Protein AF-A0A7J8SST2-F1 (afdb_monomer_lite)

Sequence (78 aa):
MSGVWVFKNGVVRLVENPAAESLDGSRQSSSTRRKVLVHTPSNEVITSYAVLEHKLWSLGWERYYEDPSLLQFHKRST

pLDDT: mean 73.62, std 17.7, range [41.19, 96.38]

Organism: Gossypium davidsonii (NCBI:txid34287)

InterPro domains:
  IPR039274 Flowering-promoting factor 1 [PTHR33433] (1-78)

Foldseek 3Di:
DAADFDDDPNDTDGHHDPVVVDPDDDDDPPCPPDDDDDDDDPPDDDPDPVSVQVVCVVVQKDFDDPDPVDTDIDHDDD

Secondary structure (DSSP, 8-state):
--SEEEEETTEEEEE--GGGS--SS----------------------SHHHHHHHHHHTTEEEE-S-TT--EEEE---

Radius of gyration: 18.8 Å; chains: 1; bounding box: 25×40×49 Å

Structure (mmCIF, N/CA/C/O backbone):
data_AF-A0A7J8SST2-F1
#
_entry.id   AF-A0A7J8SST2-F1
#
loop_
_atom_site.group_PDB
_atom_site.id
_atom_site.type_symbol
_atom_site.label_atom_id
_atom_site.label_alt_id
_atom_site.label_comp_id
_atom_site.label_asym_id
_atom_site.label_entity_id
_atom_site.label_seq_id
_atom_site.pdbx_PDB_ins_code
_atom_site.Cartn_x
_atom_site.Cartn_y
_atom_site.Cartn_z
_atom_site.occupancy
_atom_site.B_iso_or_equiv
_atom_site.auth_seq_id
_atom_site.auth_comp_id
_atom_site.auth_asym_id
_atom_site.auth_atom_id
_atom_site.pdbx_PDB_model_num
ATOM 1 N N . MET A 1 1 ? 6.927 5.382 27.267 1.00 45.56 1 MET A N 1
ATOM 2 C CA . MET A 1 1 ? 6.171 5.551 25.999 1.00 45.56 1 MET A CA 1
ATOM 3 C C . MET A 1 1 ? 6.044 7.043 25.663 1.00 45.56 1 MET A C 1
ATOM 5 O O . MET A 1 1 ? 4.944 7.544 25.465 1.00 45.56 1 MET A O 1
ATOM 9 N N . SER A 1 2 ? 7.160 7.774 25.642 1.00 45.72 2 SER A N 1
ATOM 10 C CA . SER A 1 2 ? 7.230 9.207 25.325 1.00 45.72 2 SER A CA 1
ATOM 11 C C . SER A 1 2 ? 8.008 9.372 24.022 1.00 45.72 2 SER A C 1
ATOM 13 O O . SER A 1 2 ? 9.092 8.827 23.870 1.00 45.72 2 SER A O 1
ATOM 15 N N . GLY A 1 3 ? 7.428 10.071 23.054 1.00 57.97 3 GLY A N 1
ATOM 16 C CA . GLY A 1 3 ? 8.029 10.268 21.738 1.00 57.97 3 GLY A CA 1
ATOM 17 C C . GLY A 1 3 ? 6.961 10.542 20.690 1.00 57.97 3 GLY A C 1
ATOM 18 O O . GLY A 1 3 ? 5.806 10.138 20.842 1.00 57.97 3 GLY A O 1
ATOM 19 N N . VAL A 1 4 ? 7.327 11.272 19.643 1.00 62.47 4 VAL A N 1
ATOM 20 C CA . VAL A 1 4 ? 6.446 11.513 18.499 1.00 62.47 4 VAL A CA 1
ATOM 21 C C . VAL A 1 4 ? 6.800 10.475 17.446 1.00 62.47 4 VAL A C 1
ATOM 23 O O . VAL A 1 4 ? 7.937 10.411 16.982 1.00 62.47 4 VAL A O 1
ATOM 26 N N . TRP A 1 5 ? 5.832 9.646 17.065 1.00 68.50 5 TRP A N 1
ATOM 27 C CA . TRP A 1 5 ? 5.992 8.777 15.906 1.00 68.50 5 TRP A CA 1
ATOM 28 C C . TRP A 1 5 ? 6.014 9.641 14.649 1.00 68.50 5 TRP A C 1
ATOM 30 O O . TRP A 1 5 ? 5.051 10.354 14.359 1.00 68.50 5 TRP A O 1
ATOM 40 N N . VAL A 1 6 ? 7.127 9.598 13.922 1.00 67.19 6 VAL A N 1
ATOM 41 C CA . VAL A 1 6 ? 7.288 10.313 12.659 1.00 67.19 6 VAL A CA 1
ATOM 42 C C . VAL A 1 6 ? 7.161 9.305 11.531 1.00 67.19 6 VAL A C 1
ATOM 44 O O . VAL A 1 6 ? 7.905 8.325 11.468 1.00 67.19 6 VAL A O 1
ATOM 47 N N . PHE A 1 7 ? 6.215 9.568 10.635 1.00 68.56 7 PHE A N 1
ATOM 48 C CA . PHE A 1 7 ? 6.132 8.893 9.351 1.00 68.56 7 PHE A CA 1
ATOM 49 C C . PHE A 1 7 ? 6.803 9.776 8.305 1.00 68.56 7 PHE A C 1
ATOM 51 O O . PHE A 1 7 ? 6.296 10.845 7.968 1.00 68.56 7 PHE A O 1
ATOM 58 N N . LYS A 1 8 ? 7.971 9.353 7.822 1.00 68.56 8 LYS A N 1
ATOM 59 C CA . LYS A 1 8 ? 8.710 10.059 6.774 1.00 68.56 8 LYS A CA 1
ATOM 60 C C . LYS A 1 8 ? 9.216 9.040 5.767 1.00 68.56 8 LYS A C 1
ATOM 62 O O . LYS A 1 8 ? 9.888 8.083 6.141 1.00 68.56 8 LYS A O 1
ATOM 67 N N . ASN A 1 9 ? 8.893 9.258 4.494 1.00 70.81 9 ASN A N 1
ATOM 68 C CA . ASN A 1 9 ? 9.331 8.418 3.376 1.00 70.81 9 ASN A CA 1
ATOM 69 C C . ASN A 1 9 ? 8.980 6.927 3.550 1.00 70.81 9 ASN A C 1
ATOM 71 O O . ASN A 1 9 ? 9.814 6.062 3.310 1.00 70.81 9 ASN A O 1
ATOM 75 N N . GLY A 1 10 ? 7.772 6.612 4.031 1.00 67.12 10 GLY A N 1
ATOM 76 C CA . GLY A 1 10 ? 7.342 5.220 4.219 1.00 67.12 10 GLY A CA 1
ATOM 77 C C . GLY A 1 10 ? 7.898 4.534 5.470 1.00 67.12 10 GLY A C 1
ATOM 78 O O . GLY A 1 10 ? 7.464 3.434 5.799 1.00 67.12 10 GLY A O 1
ATOM 79 N N . VAL A 1 11 ? 8.814 5.176 6.201 1.00 64.19 11 VAL A N 1
ATOM 80 C CA . VAL A 1 11 ? 9.412 4.616 7.415 1.00 64.19 11 VAL A CA 1
ATOM 81 C C . VAL A 1 11 ? 8.763 5.243 8.643 1.00 64.19 11 VAL A C 1
ATOM 83 O O . VAL A 1 11 ? 8.717 6.466 8.793 1.00 64.19 11 VAL A O 1
ATOM 86 N N . VAL A 1 12 ? 8.281 4.384 9.539 1.00 69.88 12 VAL A N 1
ATOM 87 C CA . VAL A 1 12 ? 7.800 4.766 10.868 1.00 69.88 12 VAL A CA 1
ATOM 88 C C . VAL A 1 12 ? 8.984 4.709 11.831 1.00 69.88 12 VAL A C 1
ATOM 90 O O . VAL A 1 12 ? 9.579 3.649 12.017 1.00 69.88 12 VAL A O 1
ATOM 93 N N . ARG A 1 13 ? 9.343 5.841 12.444 1.00 70.06 13 ARG A N 1
ATOM 94 C CA . ARG A 1 13 ? 10.366 5.896 13.501 1.00 70.06 13 ARG A CA 1
ATOM 95 C C . ARG A 1 13 ? 9.791 6.545 14.750 1.00 70.06 13 ARG A C 1
ATOM 97 O O . ARG A 1 13 ? 9.103 7.564 14.662 1.00 70.06 13 ARG A O 1
ATOM 104 N N . LEU A 1 14 ? 10.091 5.965 15.907 1.00 69.44 14 LEU A N 1
ATOM 105 C CA . LEU A 1 14 ? 9.871 6.629 17.183 1.00 69.44 14 LEU A CA 1
ATOM 106 C C . LEU A 1 14 ? 10.978 7.670 17.345 1.00 69.44 14 LEU A C 1
ATOM 108 O O . LEU A 1 14 ? 12.147 7.311 17.452 1.00 69.44 14 LEU A O 1
ATOM 112 N N . VAL A 1 15 ? 10.619 8.951 17.306 1.00 69.75 15 VAL A N 1
ATOM 113 C CA . VAL A 1 15 ? 11.550 10.026 17.649 1.00 69.75 15 VAL A CA 1
ATOM 114 C C . VAL A 1 15 ? 11.352 10.331 19.125 1.00 69.75 15 VAL A C 1
ATOM 116 O O . VAL A 1 15 ? 10.284 10.803 19.534 1.00 69.75 15 VAL A O 1
ATOM 119 N N . GLU A 1 16 ? 12.370 10.023 19.923 1.00 63.06 16 GLU A N 1
ATOM 120 C CA . GLU A 1 16 ? 12.437 10.442 21.320 1.00 63.06 16 GLU A CA 1
ATOM 121 C C . GLU A 1 16 ? 12.393 11.971 21.362 1.00 63.06 16 GLU A C 1
ATOM 123 O O . GLU A 1 16 ? 13.118 12.652 20.638 1.00 63.06 16 GLU A O 1
ATOM 128 N N . ASN A 1 17 ? 11.457 12.525 22.134 1.00 56.06 17 ASN A N 1
ATOM 129 C CA . ASN A 1 17 ? 11.283 13.969 22.207 1.00 56.06 17 ASN A CA 1
ATOM 130 C C . ASN A 1 17 ? 12.296 14.534 23.217 1.00 56.06 17 ASN A C 1
ATOM 132 O O . ASN A 1 17 ? 12.113 14.278 24.407 1.00 56.06 17 ASN A O 1
ATOM 136 N N . PRO A 1 18 ? 13.301 15.331 22.810 1.00 54.91 18 PRO A N 1
ATOM 137 C CA . PRO A 1 18 ? 14.271 15.905 23.746 1.00 54.91 18 PRO A CA 1
ATOM 138 C C . PRO A 1 18 ? 13.628 16.839 24.789 1.00 54.91 18 PRO A C 1
ATOM 140 O O . PRO A 1 18 ? 14.195 17.054 25.853 1.00 54.91 18 PRO A O 1
ATOM 143 N N . ALA A 1 19 ? 12.409 17.342 24.544 1.00 51.25 19 ALA A N 1
ATOM 144 C CA . ALA A 1 19 ? 11.641 18.116 25.525 1.00 51.25 19 ALA A CA 1
ATOM 145 C C . ALA A 1 19 ? 10.957 17.257 26.613 1.00 51.25 19 ALA A C 1
ATOM 147 O O . ALA A 1 19 ? 10.329 17.801 27.515 1.00 51.25 19 ALA A O 1
ATOM 148 N N . ALA A 1 20 ? 11.027 15.923 26.530 1.00 49.59 20 ALA A N 1
ATOM 149 C CA . ALA A 1 20 ? 10.537 15.035 27.587 1.00 49.59 20 ALA A CA 1
ATOM 150 C C . ALA A 1 20 ? 11.538 14.890 28.752 1.00 49.59 20 ALA A C 1
ATOM 152 O O . ALA A 1 20 ? 11.123 14.515 29.843 1.00 49.59 20 ALA A O 1
ATOM 153 N N . GLU A 1 21 ? 12.812 15.239 28.538 1.00 47.03 21 GLU A N 1
ATOM 154 C CA . GLU A 1 21 ? 13.904 15.153 29.527 1.00 47.03 21 GLU A CA 1
ATOM 155 C C . GLU A 1 21 ? 14.014 16.404 30.427 1.00 47.03 21 GLU A C 1
ATOM 157 O O . GLU A 1 21 ? 14.976 16.568 31.169 1.00 47.03 21 GLU A O 1
ATOM 162 N N . SER A 1 22 ? 13.053 17.329 30.366 1.00 44.78 22 SER A N 1
ATOM 163 C CA . SER A 1 22 ? 13.052 18.547 31.191 1.00 44.78 22 SER A CA 1
ATOM 164 C C . SER A 1 22 ? 11.671 18.798 31.781 1.00 44.78 22 SER A C 1
ATOM 166 O O . SER A 1 22 ? 10.947 19.712 31.396 1.00 44.78 22 SER A O 1
ATOM 168 N N . LEU A 1 23 ? 11.284 17.959 32.741 1.00 46.53 23 LEU A N 1
ATOM 169 C CA . LEU A 1 23 ? 10.155 18.258 33.617 1.00 46.53 23 LEU A CA 1
ATOM 170 C C . LEU A 1 23 ? 10.496 18.005 35.089 1.00 46.53 23 LEU A C 1
ATOM 172 O O . LEU A 1 23 ? 9.699 17.435 35.826 1.00 46.53 23 LEU A O 1
ATOM 176 N N . ASP A 1 24 ? 11.665 18.478 35.517 1.00 44.62 24 ASP A N 1
ATOM 177 C CA . ASP A 1 24 ? 11.826 18.948 36.889 1.00 44.62 24 ASP A CA 1
ATOM 178 C C . ASP A 1 24 ? 11.937 20.477 36.834 1.00 44.62 24 ASP A C 1
ATOM 180 O O . ASP A 1 24 ? 12.858 21.026 36.234 1.00 44.62 24 ASP A O 1
ATOM 184 N N . GLY A 1 25 ? 10.938 21.174 37.377 1.00 44.75 25 GLY A N 1
ATOM 185 C CA . GLY A 1 25 ? 10.991 22.628 37.545 1.00 44.75 25 GLY A CA 1
ATOM 186 C C . GLY A 1 25 ? 10.276 23.489 36.494 1.00 44.75 25 GLY A C 1
ATOM 187 O O . GLY A 1 25 ? 10.898 24.187 35.710 1.00 44.75 25 GLY A O 1
ATOM 188 N N . SER A 1 26 ? 8.956 23.611 36.664 1.00 47.50 26 SER A N 1
ATOM 189 C CA . SER A 1 26 ? 8.249 24.905 36.628 1.00 47.50 26 SER A CA 1
ATOM 190 C C . SER A 1 26 ? 8.038 25.638 35.280 1.00 47.50 26 SER A C 1
ATOM 192 O O . SER A 1 26 ? 8.923 26.281 34.731 1.00 47.50 26 SER A O 1
ATOM 194 N N . ARG A 1 27 ? 6.737 25.731 34.949 1.00 47.09 27 ARG A N 1
ATOM 195 C CA . ARG A 1 27 ? 6.011 26.811 34.238 1.00 47.09 27 ARG A CA 1
ATOM 196 C C . ARG A 1 27 ? 5.917 26.748 32.705 1.00 47.09 27 ARG A C 1
ATOM 198 O O . ARG A 1 27 ? 6.892 26.753 31.977 1.00 47.09 27 ARG A O 1
ATOM 205 N N . GLN A 1 28 ? 4.648 26.828 32.277 1.00 41.19 28 GLN A N 1
ATOM 206 C CA . GLN A 1 28 ? 4.121 27.008 30.915 1.00 41.19 28 GLN A CA 1
ATOM 207 C C . GLN A 1 28 ? 4.111 25.760 30.019 1.00 41.19 28 GLN A C 1
ATOM 209 O O . GLN A 1 28 ? 4.682 25.717 28.937 1.00 41.19 28 GLN A O 1
ATOM 214 N N . SER A 1 29 ? 3.339 24.755 30.452 1.00 44.66 29 SER A N 1
ATOM 215 C CA . SER A 1 29 ? 2.899 23.641 29.605 1.00 44.66 29 SER A CA 1
ATOM 216 C C . SER A 1 29 ? 1.884 24.143 28.572 1.00 44.66 29 SER A C 1
ATOM 218 O O . SER A 1 29 ? 0.674 24.172 28.809 1.00 44.66 29 SER A O 1
ATOM 220 N N . SER A 1 30 ? 2.381 24.575 27.416 1.00 46.25 30 SER A N 1
ATOM 221 C CA . SER A 1 30 ? 1.594 24.833 26.212 1.00 46.25 30 SER A CA 1
ATOM 222 C C . SER A 1 30 ? 1.091 23.513 25.628 1.00 46.25 30 SER A C 1
ATOM 224 O O . SER A 1 30 ? 1.537 23.092 24.574 1.00 46.25 30 SER A O 1
ATOM 226 N N . SER A 1 31 ? 0.168 22.848 26.336 1.00 49.78 31 SER A N 1
ATOM 227 C CA . SER A 1 31 ? -0.716 21.774 25.856 1.00 49.78 31 SER A CA 1
ATOM 228 C C . SER A 1 31 ? -0.182 21.019 24.631 1.00 49.78 31 SER A C 1
ATOM 230 O O . SER A 1 31 ? -0.768 21.053 23.544 1.00 49.78 31 SER A O 1
ATOM 232 N N . THR A 1 32 ? 0.964 2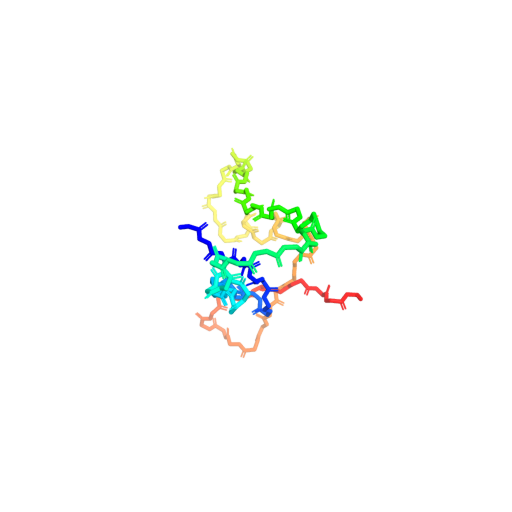0.347 24.782 1.00 57.59 32 THR A N 1
ATOM 233 C CA . THR A 1 32 ? 1.497 19.471 23.741 1.00 57.59 32 THR A CA 1
ATOM 234 C C . THR A 1 32 ? 0.578 18.261 23.710 1.00 57.59 32 THR A C 1
ATOM 236 O O . THR A 1 32 ? 0.798 17.273 24.411 1.00 57.59 32 THR A O 1
ATOM 239 N N . ARG A 1 33 ? -0.538 18.378 22.977 1.00 60.09 33 ARG A N 1
ATOM 240 C CA . ARG A 1 33 ? -1.517 17.308 22.773 1.00 60.09 33 ARG A CA 1
ATOM 241 C C . ARG A 1 33 ? -0.742 16.036 22.452 1.00 60.09 33 ARG A C 1
ATOM 243 O O . ARG A 1 33 ? -0.077 15.961 21.419 1.00 60.09 33 ARG A O 1
ATOM 250 N N . ARG A 1 34 ? -0.805 15.062 23.364 1.00 63.53 34 ARG A N 1
ATOM 251 C CA . ARG A 1 34 ? -0.185 13.746 23.201 1.00 63.53 34 ARG A CA 1
ATOM 252 C C . ARG A 1 34 ? -0.694 13.154 21.888 1.00 63.53 34 ARG A C 1
ATOM 254 O O . ARG A 1 34 ? -1.873 12.832 21.778 1.00 63.53 34 ARG A O 1
ATOM 261 N N . LYS A 1 35 ? 0.173 13.077 20.879 1.00 64.69 35 LYS A N 1
ATOM 262 C CA . LYS A 1 35 ? -0.140 12.407 19.616 1.00 64.69 35 LYS A CA 1
ATOM 263 C C . LYS A 1 35 ? 0.059 10.912 19.826 1.00 64.69 35 LYS A C 1
ATOM 265 O O . LYS A 1 35 ? 1.101 10.491 20.317 1.00 64.69 35 LYS A O 1
ATOM 270 N N . VAL A 1 36 ? -0.945 10.130 19.461 1.00 67.62 36 VAL A N 1
ATOM 271 C CA . VAL A 1 36 ? -0.922 8.666 19.504 1.00 67.62 36 VAL A CA 1
ATOM 272 C C . VAL A 1 36 ? -1.066 8.139 18.086 1.00 67.62 36 VAL A C 1
ATOM 274 O O . VAL A 1 36 ? -1.858 8.663 17.304 1.00 67.62 36 VAL A O 1
ATOM 277 N N . LEU A 1 37 ? -0.278 7.120 17.755 1.00 69.94 37 LEU A N 1
ATOM 278 C CA . LEU A 1 37 ? -0.449 6.349 16.532 1.00 69.94 37 LEU A CA 1
ATOM 279 C C . LEU A 1 37 ? -1.511 5.283 16.802 1.00 69.94 37 LEU A C 1
ATOM 281 O O . LEU A 1 37 ? -1.377 4.503 17.742 1.00 69.94 37 LEU A O 1
ATOM 285 N N . VAL A 1 38 ? -2.561 5.267 15.987 1.00 77.44 38 VAL A N 1
ATOM 286 C C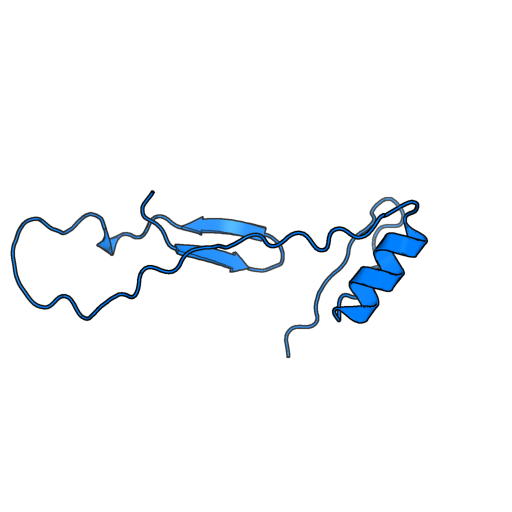A . VAL A 1 38 ? -3.636 4.277 16.071 1.00 77.44 38 VAL A CA 1
ATOM 287 C C . VAL A 1 38 ? -3.613 3.458 14.790 1.00 77.44 38 VAL A C 1
ATOM 289 O O . VAL A 1 38 ? -3.801 3.996 13.701 1.00 77.44 38 VAL A O 1
ATOM 292 N N . HIS A 1 39 ? -3.368 2.158 14.920 1.00 77.06 39 HIS A N 1
ATOM 293 C CA . HIS A 1 39 ? -3.520 1.218 13.818 1.00 77.06 39 HIS A CA 1
ATOM 294 C C . HIS A 1 39 ? -4.985 0.780 13.734 1.00 77.06 39 HIS A C 1
ATOM 296 O O . HIS A 1 39 ? -5.528 0.264 14.708 1.00 77.06 39 HIS A O 1
ATOM 302 N N . THR A 1 40 ? -5.610 0.976 12.573 1.00 82.69 40 THR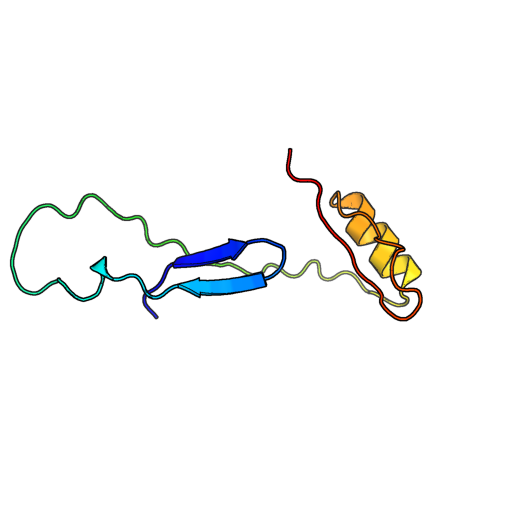 A N 1
ATOM 303 C CA . THR A 1 40 ? -6.969 0.494 12.295 1.00 82.69 40 THR A CA 1
ATOM 304 C C . THR A 1 40 ? -6.888 -0.535 11.169 1.00 82.69 40 THR A C 1
ATOM 306 O O . THR A 1 40 ? -6.547 -0.148 10.049 1.00 82.69 40 THR A O 1
ATOM 309 N N . PRO A 1 41 ? -7.144 -1.829 11.432 1.00 83.19 41 PRO A N 1
ATOM 310 C CA . PRO A 1 41 ? -7.142 -2.839 10.381 1.00 83.19 41 PRO A CA 1
ATOM 311 C C . PRO A 1 41 ? -8.338 -2.630 9.443 1.00 83.19 41 PRO A C 1
ATOM 313 O O . PRO A 1 41 ? -9.429 -2.290 9.895 1.00 83.19 41 PRO A O 1
ATOM 316 N N . SER A 1 42 ? -8.159 -2.875 8.142 1.00 84.06 42 SER A N 1
ATOM 317 C CA . SER A 1 42 ? -9.266 -2.823 7.174 1.00 84.06 42 SER A CA 1
ATOM 318 C C . SER A 1 42 ? -10.176 -4.057 7.227 1.00 84.06 42 SER A C 1
ATOM 320 O O . SER A 1 42 ? -11.279 -4.017 6.693 1.00 84.06 42 SER A O 1
ATOM 322 N N . ASN A 1 43 ? -9.730 -5.150 7.865 1.00 90.19 43 ASN A N 1
ATOM 323 C CA . ASN A 1 43 ? -10.391 -6.466 7.878 1.00 90.19 43 ASN A CA 1
ATOM 324 C C . ASN A 1 43 ? -10.690 -7.043 6.482 1.00 90.19 43 ASN A C 1
ATOM 326 O O . ASN A 1 43 ? -11.532 -7.926 6.331 1.00 90.19 43 ASN A O 1
ATOM 330 N N . GLU A 1 44 ? -9.990 -6.573 5.453 1.00 89.12 44 GLU A N 1
ATOM 331 C CA . GLU A 1 44 ? -10.157 -7.077 4.098 1.00 89.12 44 GLU A CA 1
ATOM 332 C C . GLU A 1 44 ? -9.210 -8.246 3.826 1.00 89.12 44 GLU A C 1
ATOM 334 O O . GLU A 1 44 ? -8.024 -8.197 4.152 1.00 89.12 44 GLU A O 1
ATOM 339 N N . VAL A 1 45 ? -9.721 -9.292 3.178 1.00 92.38 45 VAL A N 1
ATOM 340 C CA . VAL A 1 45 ? -8.905 -10.452 2.807 1.00 92.38 45 VAL A CA 1
ATOM 341 C C . VAL A 1 45 ? -8.014 -10.099 1.615 1.00 92.38 45 VAL A C 1
ATOM 343 O O . VAL A 1 45 ? -8.495 -9.640 0.576 1.00 92.38 45 VAL A O 1
ATOM 346 N N . ILE A 1 46 ? -6.712 -10.347 1.758 1.00 94.12 46 ILE A N 1
ATOM 347 C CA . ILE A 1 46 ? -5.712 -10.202 0.697 1.00 94.12 46 ILE A CA 1
ATOM 348 C C . ILE A 1 46 ? -5.283 -11.597 0.254 1.00 94.12 46 ILE A C 1
ATOM 350 O O . ILE A 1 46 ? -4.505 -12.258 0.934 1.00 94.12 46 ILE A O 1
ATOM 354 N N . THR A 1 47 ? -5.812 -12.062 -0.875 1.00 96.38 47 THR A N 1
ATOM 355 C CA . THR A 1 47 ? -5.533 -13.412 -1.394 1.00 96.38 47 THR A CA 1
ATOM 356 C C . THR A 1 47 ? -4.409 -13.449 -2.428 1.00 96.38 47 THR A C 1
ATOM 358 O O . THR A 1 47 ? -3.922 -14.525 -2.761 1.00 96.38 47 THR A O 1
ATOM 361 N N . SER A 1 48 ? -3.992 -12.297 -2.956 1.00 94.88 48 SER A N 1
ATOM 362 C CA . SER A 1 48 ? -2.922 -12.191 -3.949 1.00 94.88 48 SER A CA 1
ATOM 363 C C . SER A 1 48 ? -2.320 -10.785 -3.987 1.00 94.88 48 SER A C 1
ATOM 365 O O . SER A 1 48 ? -2.906 -9.824 -3.479 1.00 94.88 48 SER A O 1
ATOM 367 N N . TYR A 1 49 ? -1.165 -10.645 -4.645 1.00 92.19 49 TYR A N 1
ATOM 368 C CA . TYR A 1 49 ? -0.535 -9.340 -4.858 1.00 92.19 49 TYR A CA 1
ATOM 369 C C . TYR A 1 49 ? -1.378 -8.396 -5.723 1.00 92.19 49 TYR A C 1
ATOM 371 O O . TYR A 1 49 ? -1.398 -7.201 -5.451 1.00 92.19 49 TYR A O 1
ATOM 379 N N . ALA A 1 50 ? -2.135 -8.919 -6.692 1.00 93.44 50 ALA A N 1
ATOM 380 C CA . ALA A 1 50 ? -3.057 -8.111 -7.490 1.00 93.44 50 ALA A CA 1
ATOM 381 C C . ALA A 1 50 ? -4.193 -7.520 -6.630 1.00 93.44 50 ALA A C 1
ATOM 383 O O . ALA A 1 50 ? -4.565 -6.359 -6.793 1.00 93.44 50 ALA A O 1
ATOM 384 N N . VAL A 1 51 ?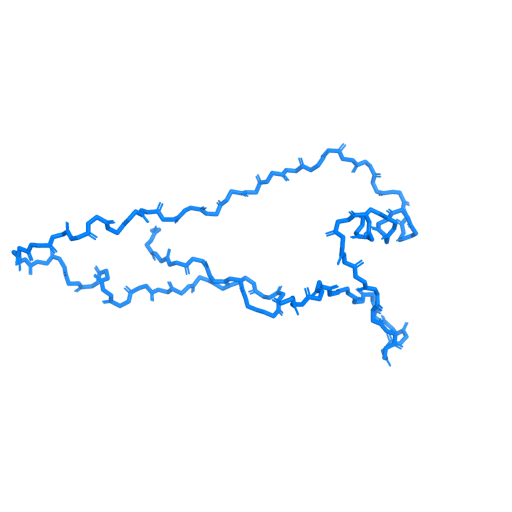 -4.709 -8.292 -5.662 1.00 94.94 51 VAL A N 1
ATOM 385 C CA . VAL A 1 51 ? -5.719 -7.801 -4.706 1.00 94.94 51 VAL A CA 1
ATOM 386 C C . VAL A 1 51 ? -5.129 -6.729 -3.786 1.00 94.94 51 VAL A C 1
ATOM 388 O O . VAL A 1 51 ? -5.788 -5.721 -3.524 1.00 94.94 51 VAL A O 1
ATOM 391 N N . LEU A 1 52 ? -3.891 -6.922 -3.314 1.00 93.31 52 LEU A N 1
ATOM 392 C CA . LEU A 1 52 ? -3.178 -5.923 -2.514 1.00 93.31 52 LEU A CA 1
ATOM 393 C C . LEU A 1 52 ? -2.990 -4.612 -3.289 1.00 93.31 52 LEU A C 1
ATOM 395 O O . LEU A 1 52 ? -3.323 -3.547 -2.774 1.00 93.31 52 LEU A O 1
ATOM 399 N N . GLU A 1 53 ? -2.491 -4.692 -4.522 1.00 93.19 53 GLU A N 1
ATOM 400 C CA . GLU A 1 53 ? -2.252 -3.537 -5.389 1.00 93.19 53 GLU A CA 1
ATOM 401 C C . GLU A 1 53 ? -3.535 -2.752 -5.659 1.00 93.19 53 GLU A C 1
ATOM 403 O O . GLU A 1 53 ? -3.550 -1.541 -5.460 1.00 93.19 53 GLU A O 1
ATOM 408 N N . HIS A 1 54 ? -4.630 -3.423 -6.023 1.00 94.31 54 HIS A N 1
ATOM 409 C CA . HIS A 1 54 ? -5.909 -2.757 -6.272 1.00 94.31 54 HIS A CA 1
ATOM 410 C C . HIS A 1 54 ? -6.407 -1.979 -5.042 1.00 94.31 54 HIS A C 1
ATOM 412 O O . HIS A 1 54 ? -6.917 -0.861 -5.153 1.00 94.31 54 HIS A O 1
ATOM 418 N N . LYS A 1 55 ? -6.246 -2.545 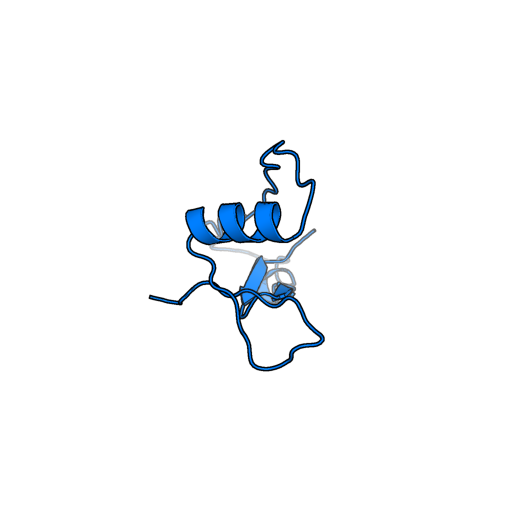-3.840 1.00 93.00 55 LYS A N 1
ATOM 419 C CA . LYS A 1 55 ? -6.629 -1.866 -2.595 1.00 93.00 55 LYS A CA 1
ATOM 420 C C . LYS A 1 55 ? -5.729 -0.677 -2.296 1.00 93.00 55 LYS A C 1
ATOM 422 O O . LYS A 1 55 ? -6.234 0.411 -2.030 1.00 93.00 55 LYS A O 1
ATOM 427 N N . LEU A 1 56 ? -4.413 -0.857 -2.379 1.00 92.00 56 LEU A N 1
ATOM 428 C CA . LEU A 1 56 ? -3.445 0.226 -2.210 1.00 92.00 56 LEU A CA 1
ATOM 429 C C . LEU A 1 56 ? -3.711 1.367 -3.206 1.00 92.00 56 LEU A C 1
ATOM 431 O O . LEU A 1 56 ? -3.743 2.530 -2.798 1.00 92.00 56 LEU A O 1
ATOM 435 N N . TRP A 1 57 ? -4.024 1.038 -4.460 1.00 91.94 57 TRP A N 1
ATOM 436 C CA . TRP A 1 57 ? -4.405 1.994 -5.497 1.00 91.94 57 TRP A CA 1
ATOM 437 C C . TRP A 1 57 ? -5.637 2.819 -5.119 1.00 91.94 57 TRP A C 1
ATOM 439 O O . TRP A 1 57 ? -5.591 4.047 -5.182 1.00 91.94 57 TRP A O 1
ATOM 449 N N . SER A 1 58 ? -6.697 2.185 -4.605 1.00 92.19 58 SER A N 1
ATOM 450 C CA . SER A 1 58 ? -7.890 2.904 -4.120 1.00 92.19 58 SER A CA 1
ATOM 451 C C . SER A 1 58 ? -7.602 3.877 -2.964 1.00 92.19 58 SER A C 1
ATOM 453 O O . SER A 1 58 ? -8.319 4.858 -2.776 1.00 92.19 58 SER A O 1
ATOM 455 N N . LEU A 1 59 ? -6.520 3.646 -2.211 1.00 90.38 59 LEU A N 1
ATOM 456 C CA . LEU A 1 59 ? -6.042 4.508 -1.125 1.00 90.38 59 LEU A CA 1
ATOM 457 C C . LEU A 1 59 ? -5.042 5.583 -1.600 1.00 90.38 59 LEU A C 1
ATOM 459 O O . LEU A 1 59 ? -4.494 6.327 -0.773 1.00 90.38 59 LEU A O 1
ATOM 463 N N . GLY A 1 60 ? -4.800 5.665 -2.912 1.00 91.56 60 GLY A N 1
ATOM 464 C CA . GLY A 1 60 ? -3.894 6.610 -3.563 1.00 91.56 60 GLY A CA 1
ATOM 465 C C . GLY A 1 60 ? -2.421 6.200 -3.541 1.00 91.56 60 GLY A C 1
ATOM 466 O O . GLY A 1 60 ? -1.556 7.059 -3.705 1.00 91.56 60 GLY A O 1
ATOM 467 N N . TRP A 1 61 ? -2.118 4.928 -3.282 1.00 93.50 61 TRP A N 1
ATOM 468 C CA . TRP A 1 61 ? -0.763 4.393 -3.406 1.00 93.50 61 TRP A CA 1
ATOM 469 C C . TRP A 1 61 ? -0.517 3.881 -4.823 1.00 93.50 61 TRP A C 1
ATOM 471 O O . TRP A 1 61 ? -1.370 3.239 -5.423 1.00 93.50 61 TRP A O 1
ATOM 481 N N . GLU A 1 62 ? 0.677 4.119 -5.341 1.00 92.00 62 GLU A N 1
ATOM 482 C CA . GLU A 1 62 ? 1.085 3.741 -6.689 1.00 92.00 62 GLU A CA 1
ATOM 483 C C . GLU A 1 62 ? 2.291 2.805 -6.641 1.00 92.00 62 GLU A C 1
ATOM 485 O O . GLU A 1 62 ? 3.095 2.850 -5.705 1.00 92.00 62 GLU A O 1
ATOM 490 N N . ARG A 1 63 ? 2.399 1.937 -7.650 1.00 91.25 63 ARG A N 1
ATOM 491 C CA . ARG A 1 63 ? 3.464 0.944 -7.768 1.00 91.25 63 ARG A CA 1
ATOM 492 C C . ARG A 1 63 ? 4.713 1.537 -8.418 1.00 91.25 63 ARG A C 1
ATOM 494 O O . ARG A 1 63 ? 4.627 2.198 -9.448 1.00 91.25 63 ARG A O 1
ATOM 501 N N . TYR A 1 64 ? 5.871 1.244 -7.831 1.00 90.75 64 TYR A N 1
ATOM 502 C CA . TYR A 1 64 ? 7.176 1.601 -8.377 1.00 90.75 64 TYR A CA 1
ATOM 503 C C . TYR A 1 64 ? 7.784 0.405 -9.128 1.00 90.75 64 TYR A C 1
ATOM 505 O O . TYR A 1 64 ? 7.766 -0.713 -8.609 1.00 90.75 64 TYR A O 1
ATOM 513 N N . TYR A 1 65 ? 8.294 0.629 -10.344 1.00 89.62 65 TYR A N 1
ATOM 514 C CA . TYR A 1 65 ? 8.735 -0.431 -11.272 1.00 89.62 65 TYR A CA 1
ATOM 515 C C . TYR A 1 65 ? 10.260 -0.496 -11.481 1.00 89.62 65 TYR A C 1
ATOM 517 O O . TYR A 1 65 ? 10.716 -1.184 -12.388 1.00 89.62 65 TYR A O 1
ATOM 525 N N . GLU A 1 66 ? 11.054 0.219 -10.677 1.00 88.00 66 GLU A N 1
ATOM 526 C CA . GLU A 1 66 ? 12.512 0.316 -10.878 1.00 88.00 66 GLU A CA 1
ATOM 527 C C . GLU A 1 66 ? 13.253 -1.003 -10.599 1.00 88.00 66 GLU A C 1
ATOM 529 O O . GLU A 1 66 ? 14.183 -1.346 -11.324 1.00 88.00 66 GLU A O 1
ATOM 534 N N . ASP A 1 67 ? 12.809 -1.776 -9.604 1.00 88.38 67 ASP A N 1
ATOM 535 C CA . ASP A 1 67 ? 13.376 -3.087 -9.278 1.00 88.38 67 ASP A CA 1
ATOM 536 C C . ASP A 1 67 ? 12.330 -4.199 -9.499 1.00 88.38 67 ASP A C 1
ATOM 538 O O . ASP A 1 67 ? 11.369 -4.301 -8.727 1.00 88.38 67 ASP A O 1
ATOM 542 N N . PRO A 1 68 ? 12.500 -5.064 -10.518 1.00 85.75 68 PRO A N 1
ATOM 543 C CA . PRO A 1 68 ? 11.588 -6.175 -10.793 1.00 85.75 68 PRO A CA 1
ATOM 544 C C . PRO A 1 68 ? 11.500 -7.216 -9.670 1.00 85.75 68 PRO A C 1
ATOM 546 O O . PRO A 1 68 ? 10.538 -7.982 -9.624 1.00 85.75 68 PRO A O 1
ATOM 549 N N . SER A 1 69 ? 12.493 -7.271 -8.778 1.00 89.50 69 SER A N 1
ATOM 550 C CA . SER A 1 69 ? 12.530 -8.208 -7.653 1.00 89.50 69 SER A CA 1
ATOM 551 C C . SER A 1 69 ? 11.735 -7.728 -6.435 1.00 89.50 69 SER A C 1
ATOM 553 O O . SER A 1 69 ? 11.472 -8.518 -5.526 1.00 89.50 69 SER A O 1
ATOM 555 N N . LEU A 1 70 ? 11.304 -6.460 -6.417 1.00 88.12 70 LEU A N 1
ATOM 556 C CA . LEU A 1 70 ? 10.642 -5.847 -5.269 1.00 88.12 70 LEU A CA 1
ATOM 557 C C . LEU A 1 70 ? 9.227 -5.364 -5.578 1.00 88.12 70 LEU A C 1
ATOM 559 O O . LEU A 1 70 ? 8.944 -4.691 -6.572 1.00 88.12 70 LEU A O 1
ATOM 563 N N . LEU A 1 71 ? 8.319 -5.623 -4.632 1.00 86.88 71 LEU A N 1
ATOM 564 C CA . LEU A 1 71 ? 6.996 -5.016 -4.636 1.00 86.88 71 LEU A CA 1
ATOM 565 C C . LEU A 1 71 ? 6.950 -3.717 -3.815 1.00 86.88 71 LEU A C 1
ATOM 567 O O . LEU A 1 71 ? 6.512 -3.719 -2.669 1.00 86.88 71 LEU A O 1
ATOM 571 N N . GLN A 1 72 ? 7.373 -2.594 -4.407 1.00 90.38 72 GLN A N 1
ATOM 572 C CA . GLN A 1 72 ? 7.358 -1.287 -3.737 1.00 90.38 72 GLN A CA 1
ATOM 573 C C . GLN A 1 72 ? 6.161 -0.406 -4.137 1.00 90.38 72 GLN A C 1
ATOM 575 O O . GLN A 1 72 ? 5.786 -0.353 -5.310 1.00 90.38 72 GLN A O 1
ATOM 580 N N . PHE A 1 73 ? 5.586 0.298 -3.156 1.00 90.38 73 PHE A N 1
ATOM 581 C CA . PHE A 1 73 ? 4.469 1.229 -3.335 1.00 90.38 73 PHE A CA 1
ATOM 582 C C . PHE A 1 73 ? 4.755 2.558 -2.634 1.00 90.38 73 PHE A C 1
ATOM 584 O O . PHE A 1 73 ? 5.364 2.582 -1.562 1.00 90.38 73 PHE A O 1
ATOM 591 N N . HIS A 1 74 ? 4.282 3.663 -3.202 1.00 88.81 74 HIS A N 1
ATOM 592 C CA . HIS A 1 74 ? 4.418 4.992 -2.612 1.00 88.81 74 HIS A CA 1
ATOM 593 C C . HIS A 1 74 ? 3.131 5.799 -2.756 1.00 88.81 74 HIS A C 1
ATOM 595 O O . HIS A 1 74 ? 2.367 5.622 -3.698 1.00 88.81 74 HIS A O 1
ATOM 601 N N . LYS A 1 75 ? 2.896 6.719 -1.823 1.00 85.69 75 LYS A N 1
ATOM 602 C CA . LYS A 1 75 ? 1.840 7.724 -1.946 1.00 85.69 75 LYS A CA 1
ATOM 603 C C . LYS A 1 75 ? 2.471 8.997 -2.497 1.00 85.69 75 LYS A C 1
ATOM 605 O O . LYS A 1 75 ? 3.522 9.402 -2.001 1.00 85.69 75 LYS A O 1
ATOM 610 N N . ARG A 1 76 ? 1.884 9.618 -3.524 1.00 78.12 76 ARG A N 1
ATOM 611 C CA . ARG A 1 76 ? 2.374 10.923 -3.992 1.00 78.12 76 ARG A CA 1
ATOM 612 C C . ARG A 1 76 ? 2.198 11.94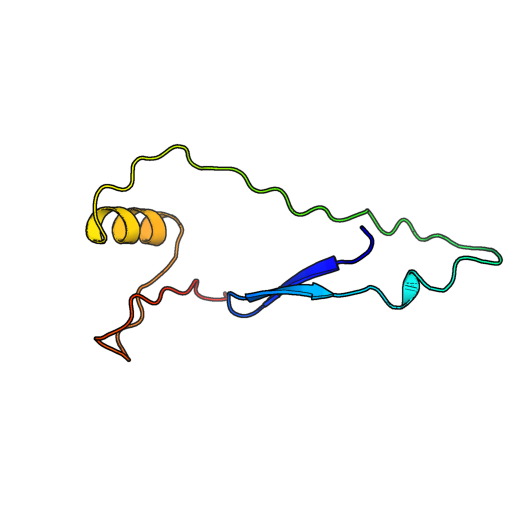4 -2.869 1.00 78.12 76 ARG A C 1
ATOM 614 O O . ARG A 1 76 ? 1.101 12.089 -2.335 1.00 78.12 76 ARG A O 1
ATOM 621 N N . SER A 1 77 ? 3.280 12.625 -2.507 1.00 68.44 77 SER A N 1
ATOM 622 C CA . SER A 1 77 ? 3.200 13.821 -1.673 1.00 68.44 77 SER A CA 1
ATOM 623 C C . SER A 1 77 ? 2.637 14.942 -2.546 1.00 68.44 77 SER A C 1
ATOM 625 O O . SER A 1 77 ? 3.297 15.335 -3.505 1.00 68.44 77 SER A O 1
ATOM 627 N N . THR A 1 78 ? 1.415 15.393 -2.267 1.00 54.22 78 THR A N 1
ATOM 628 C CA . THR A 1 78 ? 0.875 16.658 -2.798 1.00 54.22 78 THR A CA 1
ATOM 629 C C . THR A 1 78 ? 1.435 17.835 -2.025 1.00 54.22 78 THR A C 1
ATOM 631 O O . THR A 1 78 ? 1.473 17.709 -0.777 1.00 54.22 78 THR A O 1
#